Protein AF-A0A2R6AEW4-F1 (afdb_monomer)

Solvent-accessible surface area (backbone atoms only — not comparable to full-atom values): 3694 Å² total; per-residue (Å²): 133,83,70,45,81,42,84,43,68,42,99,54,86,59,92,85,33,64,56,50,53,50,52,54,50,51,48,75,66,48,52,98,56,43,46,64,48,79,51,77,69,78,85,66,74,79,91,51,82,89,51,69,86,65,127

Radius of gyration: 15.18 Å; Cα contacts (8 Å, |Δi|>4): 53; chains: 1; bounding box: 31×30×36 Å

Sequence (55 aa):
MSEIKILGFAGSLRKGSYNKMLLQEAVRLAPQNAQIETFDLAGIPLYNQDEENDP

Organism: NCBI:txid1978156

InterPro domains:
  IPR005025 NADPH-dependent FMN reductase-like domain [PF03358] (4-53)
  IPR029039 Flavoprotein-like superfamily [G3DSA:3.40.50.360] (1-55)
  IPR029039 Flavoprotein-like superfamily [SSF52218] (5-52)

Mean predicted aligned error: 4.06 Å

Foldseek 3Di:
DAAAEAEDEFPDQDPPDPSVVVLVVCQVPPDPRYHYDYDYPPPVDDDDPVCPVPD

Structure (mmCIF, N/CA/C/O backbone):
data_AF-A0A2R6AEW4-F1
#
_entry.id   AF-A0A2R6AEW4-F1
#
loop_
_atom_site.group_PDB
_atom_site.id
_atom_site.type_symbol
_atom_site.label_atom_id
_atom_site.label_alt_id
_atom_site.label_comp_id
_atom_site.label_asym_id
_atom_site.label_entity_id
_atom_site.label_seq_id
_atom_site.pdbx_PDB_ins_code
_atom_site.Cartn_x
_atom_site.Cartn_y
_atom_site.Cartn_z
_atom_site.occupancy
_atom_site.B_iso_or_equiv
_atom_site.auth_seq_id
_atom_site.auth_comp_id
_atom_site.auth_asym_id
_atom_site.auth_atom_id
_atom_site.pdbx_PDB_model_num
ATOM 1 N N . MET A 1 1 ? -10.765 13.963 21.639 1.00 69.00 1 MET A N 1
ATOM 2 C CA . MET A 1 1 ? -9.444 13.339 21.399 1.00 69.00 1 MET A CA 1
ATOM 3 C C . MET A 1 1 ? -9.141 13.469 19.917 1.00 69.00 1 MET A C 1
ATOM 5 O O . MET A 1 1 ? -10.091 13.428 19.146 1.00 69.00 1 MET A O 1
ATOM 9 N N . SER A 1 2 ? -7.887 13.681 19.520 1.00 86.56 2 SER A N 1
ATOM 10 C CA . SER A 1 2 ? -7.515 13.725 18.100 1.00 86.56 2 SER A CA 1
ATOM 11 C C . SER A 1 2 ? -7.514 12.316 17.503 1.00 86.56 2 SER A C 1
ATOM 13 O O . SER A 1 2 ? -7.023 11.379 18.131 1.00 86.56 2 SER A O 1
ATOM 15 N N . GLU A 1 3 ? -8.074 12.179 16.307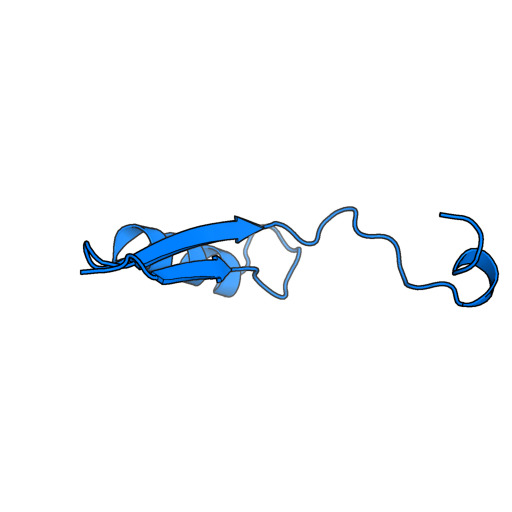 1.00 94.12 3 GLU A N 1
ATOM 16 C CA . GLU A 1 3 ? -8.100 10.945 15.519 1.00 94.12 3 GLU A CA 1
ATOM 17 C C . GLU A 1 3 ? -6.719 10.663 14.902 1.00 94.12 3 GLU A C 1
ATOM 19 O O . GLU A 1 3 ? -6.061 11.578 14.401 1.00 94.12 3 GLU A O 1
ATOM 24 N N . ILE A 1 4 ? -6.267 9.406 14.939 1.00 97.75 4 ILE A N 1
ATOM 25 C CA . ILE A 1 4 ? -5.019 8.964 14.305 1.00 97.75 4 ILE A CA 1
ATOM 26 C C . ILE A 1 4 ? -5.317 8.562 12.860 1.00 97.75 4 ILE A C 1
ATOM 28 O O . ILE A 1 4 ? -6.134 7.677 12.623 1.00 97.75 4 ILE A O 1
ATOM 32 N N . LYS A 1 5 ? -4.617 9.163 11.896 1.00 97.81 5 LYS A N 1
ATOM 33 C CA . LYS A 1 5 ? -4.722 8.801 10.476 1.00 97.81 5 LYS A CA 1
ATOM 34 C C . LYS A 1 5 ? -3.560 7.909 10.060 1.00 97.81 5 LYS A C 1
ATOM 36 O O . LYS A 1 5 ? -2.404 8.257 10.287 1.00 97.81 5 LYS A O 1
ATOM 41 N N . ILE A 1 6 ? -3.874 6.764 9.461 1.00 98.38 6 ILE A N 1
ATOM 42 C CA . ILE A 1 6 ? -2.919 5.721 9.083 1.00 98.38 6 ILE A CA 1
ATOM 43 C C . ILE A 1 6 ? -3.089 5.429 7.592 1.00 98.38 6 ILE A C 1
ATOM 45 O O . ILE A 1 6 ? -4.183 5.087 7.153 1.00 98.38 6 ILE A O 1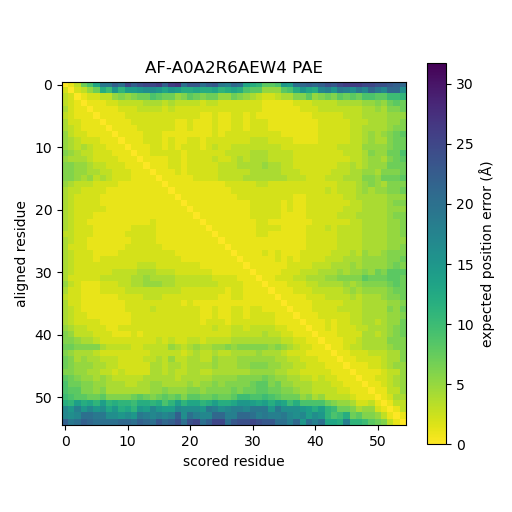
ATOM 49 N N . LEU A 1 7 ? -2.003 5.507 6.824 1.00 98.25 7 LEU A N 1
ATOM 50 C CA . LEU A 1 7 ? -1.961 4.992 5.457 1.00 98.25 7 LEU A CA 1
ATOM 51 C C . LEU A 1 7 ? -1.437 3.553 5.487 1.00 98.25 7 LEU A C 1
ATOM 53 O O . LEU A 1 7 ? -0.324 3.305 5.953 1.00 98.25 7 LEU A O 1
ATOM 57 N N . GLY A 1 8 ? -2.232 2.603 5.007 1.00 98.00 8 GLY A N 1
ATOM 58 C CA . GLY A 1 8 ? -1.868 1.193 4.937 1.00 98.00 8 GLY A CA 1
ATOM 59 C C . GLY A 1 8 ? -1.736 0.713 3.496 1.00 98.00 8 GLY A C 1
ATOM 60 O O . GLY A 1 8 ? -2.610 0.947 2.668 1.00 98.00 8 GLY A O 1
ATOM 61 N N . PHE A 1 9 ? -0.670 -0.021 3.196 1.00 97.94 9 PHE A N 1
ATOM 62 C CA . PHE A 1 9 ? -0.480 -0.678 1.904 1.00 97.94 9 PHE A CA 1
ATOM 63 C C . PHE A 1 9 ? 0.116 -2.070 2.109 1.00 97.94 9 PHE A C 1
ATOM 65 O O . PHE A 1 9 ? 0.870 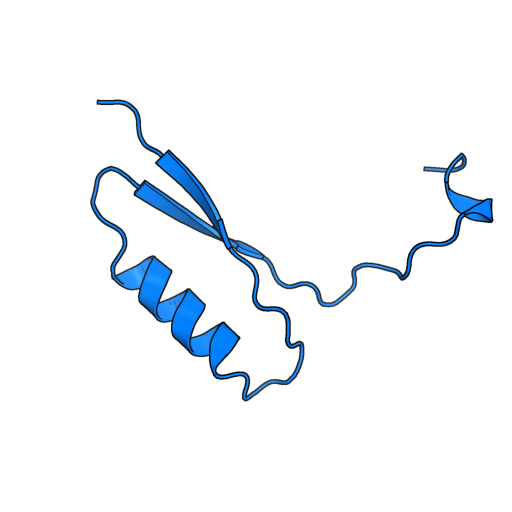-2.318 3.049 1.00 97.94 9 PHE A O 1
ATOM 72 N N . ALA A 1 10 ? -0.228 -3.006 1.226 1.00 97.69 10 ALA A N 1
ATOM 73 C CA . ALA A 1 10 ? 0.324 -4.354 1.259 1.00 97.69 10 ALA A CA 1
ATOM 74 C C . ALA A 1 10 ? 1.454 -4.489 0.233 1.00 97.69 10 ALA A C 1
ATOM 76 O O . ALA A 1 10 ? 1.260 -4.205 -0.945 1.00 97.69 10 ALA A O 1
ATOM 77 N N . GLY A 1 11 ? 2.601 -5.033 0.645 1.00 96.00 11 GLY A N 1
ATOM 78 C CA . GLY A 1 11 ? 3.780 -5.203 -0.219 1.00 96.00 11 GLY A CA 1
ATOM 79 C C . GLY A 1 11 ? 3.671 -6.279 -1.311 1.00 96.00 11 GLY A C 1
ATOM 80 O O . GLY A 1 11 ? 4.680 -6.682 -1.873 1.00 96.00 11 GLY A O 1
ATOM 81 N N . SER A 1 12 ? 2.478 -6.806 -1.602 1.00 96.38 12 SER A N 1
ATOM 82 C CA . SER A 1 12 ? 2.287 -7.818 -2.646 1.00 96.38 12 SER A CA 1
ATOM 83 C C . SER A 1 12 ? 1.164 -7.419 -3.587 1.00 96.38 12 SER A C 1
ATOM 85 O O . SER A 1 12 ? 0.036 -7.214 -3.146 1.00 96.38 12 SER A O 1
ATOM 87 N N . LEU A 1 13 ? 1.468 -7.385 -4.886 1.00 95.88 13 LEU A N 1
ATOM 88 C CA . LEU A 1 13 ? 0.529 -6.990 -5.940 1.00 95.88 13 LEU A CA 1
ATOM 89 C C . LEU A 1 13 ? -0.421 -8.117 -6.373 1.00 95.88 13 LEU A C 1
ATOM 91 O O . LEU A 1 13 ? -1.461 -7.851 -6.971 1.00 95.88 13 LEU A O 1
ATOM 95 N N . ARG A 1 14 ? -0.100 -9.382 -6.069 1.00 96.81 14 ARG A N 1
ATOM 96 C CA . ARG A 1 14 ? -0.903 -10.532 -6.516 1.00 96.81 14 ARG A CA 1
ATOM 97 C C . ARG A 1 14 ? -2.321 -10.486 -5.935 1.00 96.81 14 ARG A C 1
ATOM 99 O O . ARG A 1 14 ? -2.511 -10.173 -4.759 1.00 96.81 14 ARG A O 1
ATOM 106 N N . LYS A 1 15 ? -3.302 -10.937 -6.722 1.00 94.56 15 LYS A N 1
ATOM 107 C CA . LYS A 1 15 ? -4.727 -10.972 -6.340 1.00 94.56 15 LYS A CA 1
ATOM 108 C C . LYS A 1 15 ? -4.997 -11.706 -5.015 1.00 94.56 15 LYS A C 1
ATOM 110 O O . LYS A 1 15 ? -5.821 -11.264 -4.230 1.00 94.56 15 LYS A O 1
ATOM 115 N N . GLY A 1 16 ? -4.297 -12.812 -4.750 1.00 96.88 16 GLY A N 1
ATOM 116 C CA . GLY A 1 16 ? -4.509 -13.647 -3.557 1.00 96.88 16 GLY A CA 1
ATOM 117 C C . GLY A 1 16 ? -3.671 -13.281 -2.323 1.00 96.88 16 GLY A C 1
ATOM 118 O O . GLY A 1 16 ? -3.399 -14.167 -1.513 1.00 96.88 16 GLY A O 1
ATOM 119 N N . SER A 1 17 ? -3.148 -12.054 -2.222 1.00 98.12 17 SER A N 1
ATOM 120 C CA . SER A 1 17 ? -2.247 -11.645 -1.135 1.00 98.12 17 SER A CA 1
ATOM 121 C C . SER A 1 17 ? -2.921 -11.715 0.240 1.00 98.12 17 SER A C 1
ATOM 123 O O . SER A 1 17 ? -3.858 -10.969 0.516 1.00 98.12 17 SER A O 1
ATOM 125 N N . TYR A 1 18 ? -2.383 -12.543 1.141 1.00 98.31 18 TYR A N 1
ATOM 126 C CA . TYR A 1 18 ? -2.828 -12.575 2.537 1.00 98.31 18 TYR A CA 1
ATOM 127 C C . TYR A 1 18 ? -2.572 -11.247 3.259 1.00 98.31 18 TYR A C 1
ATOM 129 O O . TYR A 1 18 ? -3.379 -10.851 4.087 1.00 98.31 18 TYR A O 1
ATOM 137 N N . ASN A 1 19 ? -1.518 -10.508 2.894 1.00 98.19 19 ASN A N 1
ATOM 138 C CA . ASN A 1 19 ? -1.272 -9.173 3.449 1.00 98.19 19 ASN A CA 1
ATOM 139 C C . ASN A 1 19 ? -2.337 -8.158 3.001 1.00 98.19 19 ASN A C 1
ATOM 141 O O . ASN A 1 19 ? -2.725 -7.308 3.795 1.00 98.19 19 ASN A O 1
ATOM 145 N N . LYS A 1 20 ? -2.855 -8.266 1.763 1.00 97.81 20 LYS A N 1
ATOM 146 C CA . LYS A 1 20 ? -4.001 -7.448 1.316 1.00 97.81 20 LYS A CA 1
ATOM 147 C C . LYS A 1 20 ? -5.252 -7.788 2.1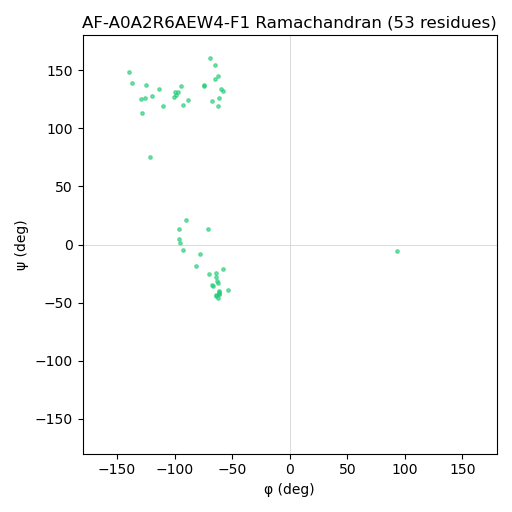34 1.00 97.81 20 LYS A C 1
ATOM 149 O O . LYS A 1 20 ? -5.941 -6.881 2.581 1.00 97.81 20 LYS A O 1
ATOM 154 N N . MET A 1 21 ? -5.508 -9.076 2.379 1.00 98.12 21 MET A N 1
ATOM 155 C CA . MET A 1 21 ? -6.640 -9.523 3.206 1.00 98.12 21 MET A CA 1
ATOM 156 C C . MET A 1 21 ? -6.515 -9.051 4.664 1.00 98.12 21 MET A C 1
ATOM 158 O O . MET A 1 21 ? -7.472 -8.524 5.218 1.00 98.12 21 MET A O 1
ATOM 162 N N . LEU A 1 22 ? -5.329 -9.171 5.267 1.00 98.25 22 LEU A N 1
ATOM 163 C CA . LEU A 1 22 ? -5.066 -8.702 6.629 1.00 98.25 22 LEU A CA 1
ATOM 164 C C . LEU A 1 22 ? -5.266 -7.187 6.763 1.00 98.25 22 LEU A C 1
ATOM 166 O O . LEU A 1 22 ? -5.861 -6.737 7.736 1.00 98.25 22 LEU A O 1
ATOM 170 N N . LEU A 1 23 ? -4.800 -6.405 5.784 1.00 98.38 23 LEU A N 1
ATOM 171 C CA . LEU A 1 23 ? -4.983 -4.953 5.773 1.00 98.38 23 LEU A CA 1
ATOM 172 C C . LEU A 1 23 ? -6.470 -4.560 5.736 1.00 98.38 23 LEU A C 1
ATOM 174 O O . LEU A 1 23 ? -6.875 -3.650 6.452 1.00 98.38 23 LEU A O 1
ATOM 178 N N . GLN A 1 24 ? -7.287 -5.263 4.948 1.00 98.00 24 GLN A N 1
ATOM 179 C CA . GLN A 1 24 ? -8.739 -5.043 4.908 1.00 98.00 24 GLN A CA 1
ATOM 180 C C . GLN A 1 24 ? -9.389 -5.318 6.274 1.00 98.00 24 GLN A C 1
ATOM 182 O O . GLN A 1 24 ? -10.198 -4.523 6.751 1.00 98.00 24 GLN A O 1
ATOM 187 N N . GLU A 1 25 ? -8.984 -6.396 6.952 1.00 98.50 25 GLU A N 1
ATOM 188 C CA . GLU A 1 25 ? -9.467 -6.687 8.307 1.00 98.50 25 GLU A CA 1
ATOM 189 C C . GLU A 1 25 ? -8.985 -5.661 9.339 1.00 98.50 25 GLU A C 1
ATOM 191 O O . GLU A 1 25 ? -9.746 -5.299 10.234 1.00 98.50 25 GLU A O 1
ATOM 196 N N . ALA A 1 26 ? -7.765 -5.134 9.203 1.00 98.25 26 ALA A N 1
ATOM 197 C CA . ALA A 1 26 ? -7.269 -4.065 10.066 1.00 98.25 26 ALA A CA 1
ATOM 198 C C . ALA A 1 26 ? -8.131 -2.797 9.952 1.00 98.25 26 ALA A C 1
ATOM 200 O O . ALA A 1 26 ? -8.446 -2.192 10.973 1.00 98.25 26 ALA A O 1
ATOM 201 N N . VAL A 1 27 ? -8.573 -2.434 8.740 1.00 98.31 27 VAL A N 1
ATOM 202 C CA . VAL A 1 27 ? -9.518 -1.321 8.529 1.00 98.31 27 VAL A CA 1
ATOM 203 C C . VAL A 1 27 ? -10.847 -1.602 9.227 1.00 98.31 27 VAL A C 1
ATOM 205 O O . VAL A 1 27 ? -11.361 -0.746 9.942 1.00 98.31 27 VAL A O 1
ATOM 208 N N . ARG A 1 28 ? -11.389 -2.818 9.074 1.00 98.19 28 ARG A N 1
ATOM 209 C CA . ARG A 1 28 ? -12.661 -3.219 9.697 1.00 98.19 28 ARG A CA 1
ATOM 210 C C . ARG A 1 28 ? -12.607 -3.199 11.228 1.00 98.19 28 ARG A C 1
ATOM 212 O O . ARG A 1 28 ? -13.623 -2.954 11.873 1.00 98.19 28 ARG A O 1
ATOM 219 N N . LEU A 1 29 ? -11.445 -3.502 11.800 1.00 98.25 29 LEU A N 1
ATOM 220 C CA . LEU A 1 29 ? -11.219 -3.592 13.244 1.00 98.25 29 LEU A CA 1
ATOM 221 C C . LEU A 1 29 ? -10.641 -2.304 13.851 1.00 98.25 29 LEU A C 1
ATOM 223 O O . LEU A 1 29 ? -10.322 -2.295 15.041 1.00 98.25 29 LEU A O 1
ATOM 227 N N . ALA A 1 30 ? -10.492 -1.233 13.065 1.00 97.69 30 ALA A N 1
ATOM 228 C CA . ALA A 1 30 ? -9.934 0.020 13.550 1.00 97.69 30 ALA A CA 1
ATOM 229 C C . ALA A 1 30 ? -10.780 0.588 14.714 1.00 97.69 30 ALA A C 1
ATOM 231 O O . ALA A 1 30 ? -12.014 0.612 14.634 1.00 97.69 30 ALA A O 1
ATOM 232 N N . PRO A 1 31 ? -10.150 1.035 15.817 1.00 96.75 31 PRO A N 1
ATOM 233 C CA . PRO A 1 31 ? -10.867 1.670 16.916 1.00 96.75 31 PRO A CA 1
ATOM 234 C C . PRO A 1 31 ? -11.412 3.040 16.490 1.00 96.75 31 PRO A C 1
ATOM 236 O O . PRO A 1 31 ? -10.900 3.664 15.569 1.00 96.75 31 PRO A O 1
ATOM 239 N N . GLN A 1 32 ? -12.409 3.561 17.209 1.00 95.44 32 GLN A N 1
ATOM 240 C CA . GLN A 1 32 ? -13.080 4.830 16.867 1.00 95.44 32 GLN A CA 1
ATOM 241 C C . GLN A 1 32 ? -12.154 6.054 16.791 1.00 95.44 32 GLN A C 1
ATOM 243 O O . GLN A 1 32 ? -12.516 7.061 16.196 1.00 95.44 32 GLN A O 1
ATOM 248 N N . ASN A 1 33 ? -10.985 6.000 17.427 1.00 96.94 33 ASN A N 1
ATOM 249 C CA . ASN A 1 33 ? -9.992 7.070 17.404 1.00 96.94 33 ASN A CA 1
ATOM 250 C C . ASN A 1 33 ? -8.892 6.852 16.350 1.00 96.94 33 ASN A C 1
ATOM 252 O O . ASN A 1 33 ? -7.865 7.529 16.420 1.00 96.94 33 ASN A O 1
ATOM 256 N N . ALA A 1 34 ? -9.074 5.920 15.411 1.00 97.75 34 ALA A N 1
ATOM 257 C CA . ALA A 1 34 ? -8.151 5.677 14.314 1.00 97.75 34 ALA A CA 1
ATOM 258 C C . ALA A 1 34 ? -8.886 5.459 12.985 1.00 97.75 34 ALA A C 1
ATOM 260 O O . ALA A 1 34 ? -9.870 4.729 12.906 1.00 97.75 34 ALA A O 1
ATOM 261 N N . GLN A 1 35 ? -8.337 6.039 11.924 1.00 97.94 35 GLN A N 1
ATOM 262 C CA . GLN A 1 35 ? -8.788 5.866 10.552 1.00 97.94 35 GLN A CA 1
ATOM 263 C C . GLN A 1 35 ? -7.651 5.260 9.726 1.00 97.94 35 GLN A C 1
ATOM 265 O O . GLN A 1 35 ? -6.541 5.795 9.717 1.00 97.94 35 GLN A O 1
ATOM 270 N N . ILE A 1 36 ? -7.930 4.160 9.022 1.00 98.44 36 ILE A N 1
ATOM 271 C CA . ILE A 1 36 ? -6.976 3.516 8.112 1.00 98.44 36 ILE A CA 1
ATOM 272 C C . ILE A 1 36 ? -7.451 3.713 6.674 1.00 9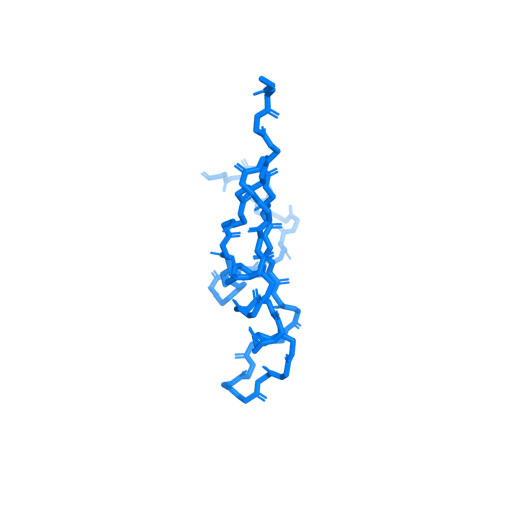8.44 36 ILE A C 1
ATOM 274 O O . ILE A 1 36 ? -8.525 3.241 6.302 1.00 98.44 36 ILE A O 1
ATOM 278 N N . GLU A 1 37 ? -6.637 4.381 5.865 1.00 98.19 37 GLU A N 1
ATOM 279 C CA . GLU A 1 37 ? -6.826 4.513 4.423 1.00 98.19 37 GLU A CA 1
ATOM 280 C C . GLU A 1 37 ? -5.937 3.498 3.702 1.00 98.19 37 GLU A C 1
ATOM 282 O O . GLU A 1 37 ? -4.742 3.393 3.984 1.00 98.19 37 GLU A O 1
ATOM 287 N N . THR A 1 38 ? -6.514 2.713 2.791 1.00 97.94 38 THR A N 1
ATOM 288 C CA . THR A 1 38 ? -5.762 1.698 2.044 1.00 97.94 38 THR A CA 1
ATOM 289 C C . THR A 1 38 ? -5.272 2.231 0.708 1.00 97.94 38 THR A C 1
ATOM 291 O O . THR A 1 38 ? -6.059 2.802 -0.043 1.00 97.94 38 THR A O 1
ATOM 294 N N . PHE A 1 39 ? -4.025 1.929 0.360 1.00 97.31 39 PHE A N 1
ATOM 295 C CA . PHE A 1 39 ? -3.406 2.294 -0.911 1.00 97.31 39 PHE A CA 1
ATOM 296 C C . PHE A 1 39 ? -2.860 1.056 -1.642 1.00 97.31 39 PHE A C 1
ATOM 298 O O . PHE A 1 39 ? -2.270 0.167 -1.018 1.00 97.31 39 PHE A O 1
ATOM 305 N N . ASP A 1 40 ? -3.075 0.972 -2.960 1.00 94.81 40 ASP A N 1
ATOM 306 C CA . ASP A 1 40 ? -2.508 -0.088 -3.805 1.00 94.81 40 ASP A CA 1
ATOM 307 C C . ASP A 1 40 ? -1.233 0.422 -4.479 1.00 94.81 40 ASP A C 1
ATOM 309 O O . ASP A 1 40 ? -1.217 1.498 -5.066 1.00 94.81 40 ASP A O 1
ATOM 313 N N . LEU A 1 41 ? -0.165 -0.372 -4.406 1.00 95.56 41 LEU A N 1
ATOM 314 C CA . LEU A 1 41 ? 1.122 -0.032 -5.012 1.00 95.56 41 LEU A CA 1
ATOM 315 C C . LEU A 1 41 ? 1.141 -0.265 -6.533 1.00 95.56 41 LEU A C 1
ATOM 317 O O . LEU A 1 41 ? 2.119 0.071 -7.199 1.00 95.56 41 LEU A O 1
ATOM 321 N N . ALA A 1 42 ? 0.098 -0.885 -7.092 1.00 94.69 42 ALA A N 1
ATOM 322 C CA . ALA A 1 42 ? -0.004 -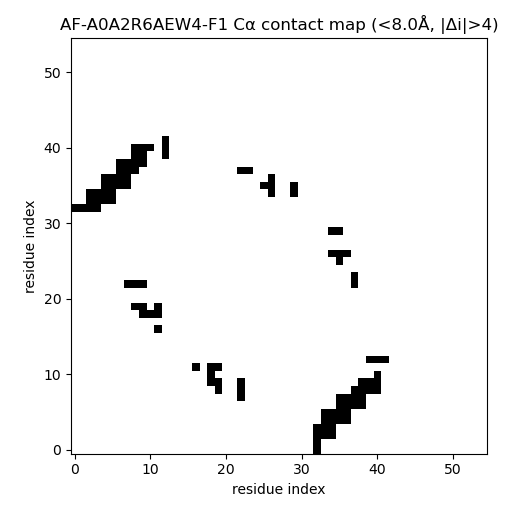1.114 -8.526 1.00 94.69 42 ALA A CA 1
ATOM 323 C C . ALA A 1 42 ? -0.017 0.216 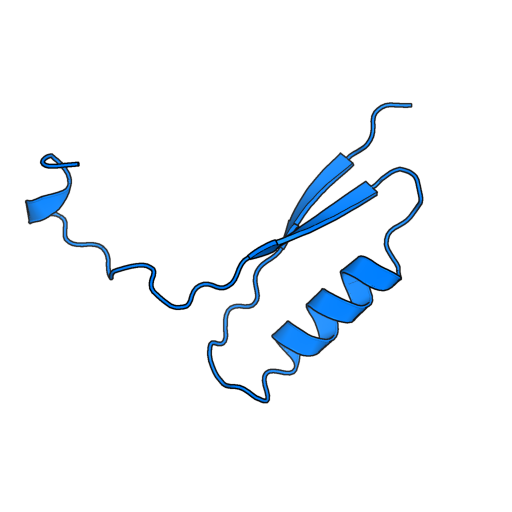-9.302 1.00 94.69 42 ALA A C 1
ATOM 325 O O . ALA A 1 42 ? -0.853 1.079 -9.052 1.00 94.69 42 ALA A O 1
ATOM 326 N N . GLY A 1 43 ? 0.882 0.350 -10.278 1.00 91.62 43 GLY A N 1
ATOM 327 C CA . GLY A 1 43 ? 0.975 1.537 -11.133 1.00 91.62 43 GLY A CA 1
ATOM 328 C C . GLY A 1 43 ? 1.960 2.603 -10.650 1.00 91.62 43 GLY A C 1
ATOM 329 O O . GLY A 1 43 ? 2.211 3.541 -11.399 1.00 91.62 43 GLY A O 1
ATOM 330 N N . ILE A 1 44 ? 2.566 2.448 -9.466 1.00 93.25 44 ILE A N 1
ATOM 331 C CA . ILE A 1 44 ? 3.717 3.275 -9.081 1.00 93.25 44 ILE A CA 1
ATOM 332 C C . ILE A 1 44 ? 4.892 2.894 -9.991 1.00 93.25 44 ILE A C 1
ATOM 334 O O . ILE A 1 44 ? 5.244 1.708 -10.042 1.00 93.25 44 ILE A O 1
ATOM 338 N N . PRO A 1 45 ? 5.486 3.852 -10.725 1.00 92.12 45 PRO A N 1
ATOM 339 C CA . PRO A 1 45 ? 6.635 3.564 -11.564 1.00 92.12 45 PRO A CA 1
ATOM 340 C C . PRO A 1 45 ? 7.828 3.152 -1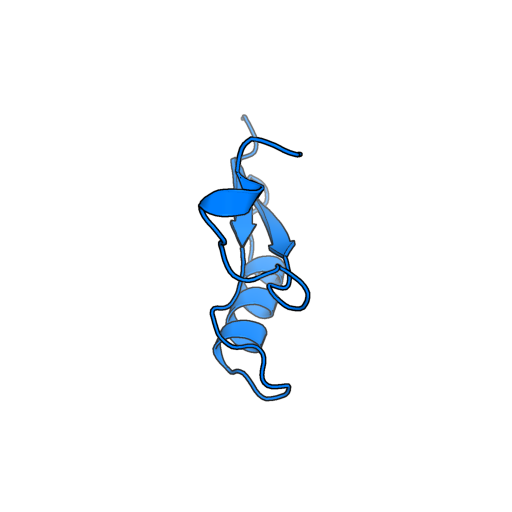0.701 1.00 92.12 45 PRO A C 1
ATOM 342 O O . PRO A 1 45 ? 7.941 3.507 -9.525 1.00 92.12 45 PRO A O 1
ATOM 345 N N . LEU A 1 46 ? 8.737 2.385 -11.296 1.00 93.12 46 LEU A N 1
ATOM 346 C CA . LEU A 1 46 ? 10.034 2.181 -10.671 1.00 93.12 46 LEU A CA 1
ATOM 347 C C . LEU A 1 46 ? 10.762 3.520 -10.620 1.00 93.12 46 LEU A C 1
ATOM 349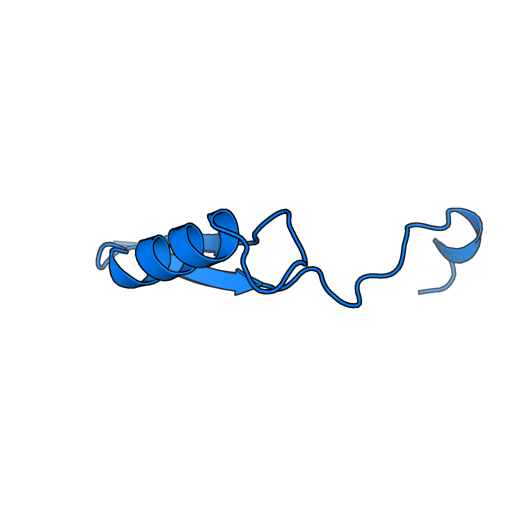 O O . LEU A 1 46 ? 10.671 4.314 -11.552 1.00 93.12 46 LEU A O 1
ATOM 353 N N . TYR A 1 47 ? 11.486 3.747 -9.530 1.00 93.25 47 TYR A N 1
ATOM 354 C CA . TYR A 1 47 ? 12.345 4.914 -9.422 1.00 93.25 47 TYR A CA 1
ATOM 355 C C . TYR A 1 47 ? 13.373 4.922 -10.561 1.00 93.25 47 TYR A C 1
ATOM 357 O O . TYR A 1 47 ? 14.039 3.911 -10.807 1.00 93.25 47 TYR A O 1
ATOM 365 N N . ASN A 1 48 ? 13.504 6.076 -11.210 1.00 93.38 48 ASN A N 1
ATOM 366 C CA . ASN A 1 48 ? 14.523 6.376 -12.200 1.00 93.38 48 ASN A CA 1
ATOM 367 C C . ASN A 1 48 ? 15.197 7.698 -11.807 1.00 93.38 48 ASN A C 1
ATOM 369 O O . ASN A 1 48 ? 14.555 8.744 -11.818 1.00 93.38 48 ASN A O 1
ATOM 373 N N . GLN A 1 49 ? 16.482 7.648 -11.442 1.00 93.94 49 GLN A N 1
ATOM 374 C CA . GLN A 1 49 ? 17.222 8.823 -10.968 1.00 93.94 49 GLN A CA 1
ATOM 375 C C . GLN A 1 49 ? 17.367 9.908 -12.045 1.00 93.94 49 GLN A C 1
ATOM 377 O O . GLN A 1 49 ? 17.432 11.091 -11.718 1.00 93.94 49 GLN A O 1
ATOM 382 N N . ASP A 1 50 ? 17.373 9.525 -13.324 1.00 92.94 50 ASP A N 1
ATOM 383 C CA . ASP A 1 50 ? 17.480 10.478 -14.433 1.00 92.94 50 ASP A CA 1
ATOM 384 C C . ASP A 1 50 ? 16.205 11.333 -14.590 1.00 92.94 50 ASP A C 1
ATOM 386 O O . ASP A 1 50 ? 16.277 12.462 -15.073 1.00 92.94 50 ASP A O 1
ATOM 390 N N . GLU A 1 51 ? 15.050 10.826 -14.143 1.00 91.19 51 GLU A N 1
ATOM 391 C CA . GLU A 1 51 ? 13.738 11.494 -14.218 1.00 91.19 51 GLU A CA 1
ATOM 392 C C . GLU A 1 51 ? 13.408 12.311 -12.953 1.00 91.19 51 GLU A C 1
ATOM 394 O O . GLU A 1 51 ? 12.411 13.020 -12.910 1.00 91.19 51 GLU A O 1
ATOM 399 N N . GLU A 1 52 ? 14.247 12.271 -11.911 1.00 85.88 52 GLU A N 1
ATOM 400 C CA . GLU A 1 52 ? 13.941 12.873 -10.600 1.00 85.88 52 GLU A CA 1
ATOM 401 C C . GLU A 1 52 ? 13.785 14.407 -10.633 1.00 85.88 52 GLU A C 1
ATOM 403 O O . GLU A 1 52 ? 13.092 14.982 -9.794 1.00 85.88 52 GLU A O 1
ATOM 408 N N . ASN A 1 53 ? 14.404 15.077 -11.610 1.00 83.62 53 ASN A N 1
ATOM 409 C CA . ASN A 1 53 ? 14.318 16.531 -11.776 1.00 83.62 53 ASN A CA 1
ATOM 410 C C . ASN A 1 53 ? 13.237 16.978 -12.780 1.00 83.62 53 ASN A C 1
ATOM 412 O O . ASN A 1 53 ? 13.112 18.183 -13.005 1.00 83.62 53 ASN A O 1
ATOM 416 N N . ASP A 1 54 ? 12.482 16.046 -13.371 1.00 74.44 54 ASP A N 1
ATOM 417 C CA . ASP A 1 54 ? 11.417 16.317 -14.349 1.00 74.44 54 ASP A CA 1
ATOM 418 C C . ASP A 1 54 ? 10.066 15.756 -13.843 1.00 74.44 54 ASP A C 1
ATOM 420 O O . ASP A 1 54 ? 9.651 14.671 -14.257 1.00 74.44 54 ASP A O 1
ATOM 424 N N . PRO A 1 55 ? 9.431 16.432 -12.857 1.00 61.25 55 PRO A N 1
ATOM 425 C CA . PRO A 1 55 ? 8.226 15.956 -12.170 1.00 61.25 55 PRO A CA 1
ATOM 426 C C . PRO A 1 55 ? 6.924 16.076 -12.977 1.00 61.25 55 PRO A C 1
ATOM 428 O O . PRO A 1 55 ? 6.740 17.079 -13.706 1.00 61.25 55 PRO A O 1
#

pLDDT: mean 94.33, std 7.16, range [61.25, 98.5]

Secondary structure (DSSP, 8-state):
-PPEEEEEE-S--STT-HHHHHHHHHHHT--TTEEEEEE--TTPPPP-GGGTT--

Nearest PDB structures (foldseek):
  7cf7-assembly1_A  TM=5.146E-01  e=2.847E+00  Escherichia coli K-12
  7q6m-assembly1_D  TM=5.764E-01  e=8.546E+00  Yersinia pseudotuberculosis
  7cfy-assembly2_C  TM=4.544E-01  e=9.154E+00  Escherichia coli K-12
  3k02-assembly1_A  TM=3.901E-01  e=6.955E+00  Streptomyces glaucescens